Protein AF-Q9NAQ5-F1 (afdb_monomer)

Radius of gyration: 10.75 Å; Cα contacts (8 Å, |Δi|>4): 61; chains: 1; bounding box: 22×23×31 Å

Mean predicted aligned error: 11.09 Å

Sequence (62 aa):
MAETPEDKIVMVLLILLFPPLAVWYKEKTCGVGVCINVVLYILLIFPAYIHAVYVCYIRDRQ

Structure (mmCIF, N/CA/C/O backbone):
data_AF-Q9NAQ5-F1
#
_entry.id   AF-Q9NAQ5-F1
#
loop_
_atom_site.group_PDB
_atom_site.id
_atom_site.type_symbol
_atom_site.label_atom_id
_atom_site.label_alt_id
_atom_site.label_comp_id
_atom_site.label_asym_id
_atom_site.label_entity_id
_atom_site.label_seq_id
_atom_site.pdbx_PDB_ins_code
_atom_site.Cartn_x
_atom_site.Cartn_y
_atom_site.Cartn_z
_atom_site.occupancy
_atom_site.B_iso_or_equiv
_atom_site.auth_seq_id
_atom_site.auth_comp_id
_atom_site.auth_asym_id
_atom_site.auth_atom_id
_atom_site.pdbx_PDB_model_num
ATOM 1 N N . MET A 1 1 ? 12.577 0.161 13.116 1.00 50.97 1 MET A N 1
ATOM 2 C CA . MET A 1 1 ? 12.204 1.392 13.848 1.00 50.97 1 MET A CA 1
ATOM 3 C C . MET A 1 1 ? 10.821 1.127 14.394 1.00 50.97 1 MET A C 1
ATOM 5 O O . MET A 1 1 ? 9.939 0.878 13.589 1.00 50.97 1 MET A O 1
ATOM 9 N N . ALA A 1 2 ? 10.661 1.013 15.714 1.00 69.94 2 ALA A N 1
ATOM 10 C CA . ALA A 1 2 ? 9.327 0.849 16.281 1.00 69.94 2 ALA A CA 1
ATOM 11 C C . ALA A 1 2 ? 8.541 2.127 15.972 1.00 69.94 2 ALA A C 1
ATOM 13 O O . ALA A 1 2 ? 8.970 3.205 16.375 1.00 69.94 2 ALA A O 1
ATOM 14 N N . GLU A 1 3 ? 7.471 2.007 15.192 1.00 75.88 3 GLU A N 1
ATOM 15 C CA . GLU A 1 3 ? 6.623 3.144 14.839 1.00 75.88 3 GLU A CA 1
ATOM 16 C C . GLU A 1 3 ? 5.938 3.656 16.094 1.00 75.88 3 GLU A C 1
ATOM 18 O O . GLU A 1 3 ? 5.268 2.891 16.806 1.00 75.88 3 GLU A O 1
ATOM 23 N N . THR A 1 4 ? 6.104 4.943 16.364 1.00 88.44 4 THR A N 1
ATOM 24 C CA . THR A 1 4 ? 5.448 5.560 17.504 1.00 88.44 4 THR A CA 1
ATOM 25 C C . THR A 1 4 ? 3.945 5.726 17.222 1.00 88.44 4 THR A C 1
ATOM 27 O O . THR A 1 4 ? 3.498 5.629 16.071 1.00 88.44 4 THR A O 1
ATOM 30 N N . PRO A 1 5 ? 3.101 5.932 18.249 1.00 87.94 5 PRO A N 1
ATOM 31 C CA . PRO A 1 5 ? 1.684 6.227 18.036 1.00 87.94 5 PRO A CA 1
ATOM 32 C C . PRO A 1 5 ? 1.472 7.445 17.127 1.00 87.94 5 PRO A C 1
ATOM 34 O O . PRO A 1 5 ? 0.525 7.462 16.341 1.00 87.94 5 PRO A O 1
ATOM 37 N N . GLU A 1 6 ? 2.373 8.428 17.194 1.00 91.56 6 GLU A N 1
ATOM 38 C CA . GLU A 1 6 ? 2.340 9.623 16.351 1.00 91.56 6 GLU A CA 1
ATOM 39 C C . GLU A 1 6 ? 2.607 9.271 14.881 1.00 91.56 6 GLU A C 1
ATOM 41 O O . GLU A 1 6 ? 1.832 9.681 14.016 1.00 91.56 6 GLU A O 1
ATOM 46 N N . ASP A 1 7 ? 3.618 8.437 14.596 1.00 89.50 7 ASP A N 1
ATOM 47 C CA . ASP A 1 7 ? 3.917 7.967 13.235 1.00 89.50 7 ASP A CA 1
ATOM 48 C C . ASP A 1 7 ? 2.703 7.268 12.612 1.00 89.50 7 ASP A C 1
ATOM 50 O O . ASP A 1 7 ? 2.369 7.493 11.448 1.00 89.50 7 ASP A O 1
ATOM 54 N N . LYS A 1 8 ? 1.994 6.445 13.397 1.00 89.12 8 LYS A N 1
ATOM 55 C CA . LYS A 1 8 ? 0.780 5.744 12.947 1.00 89.12 8 LYS A CA 1
ATOM 56 C C . LYS A 1 8 ? -0.329 6.713 12.564 1.00 89.12 8 LYS A C 1
ATOM 58 O O . LYS A 1 8 ? -0.968 6.508 11.535 1.00 89.12 8 LYS A O 1
ATOM 63 N N . ILE A 1 9 ? -0.555 7.758 13.359 1.00 92.62 9 ILE A N 1
ATOM 64 C CA . ILE A 1 9 ? -1.553 8.793 13.056 1.00 92.62 9 ILE A CA 1
ATOM 65 C C . ILE A 1 9 ? -1.168 9.536 11.773 1.00 92.62 9 ILE A C 1
ATOM 67 O O . ILE A 1 9 ? -2.017 9.732 10.902 1.00 92.62 9 ILE A O 1
ATOM 71 N N . VAL A 1 10 ? 0.112 9.893 11.622 1.00 93.25 10 VAL A N 1
ATOM 72 C CA . VAL A 1 10 ? 0.631 10.531 10.406 1.00 93.25 10 VAL A CA 1
ATOM 73 C C . VAL A 1 10 ? 0.429 9.624 9.194 1.00 93.25 10 VAL A C 1
ATOM 75 O O . VAL A 1 10 ? -0.063 10.091 8.173 1.00 93.25 10 VAL A O 1
ATOM 78 N N . MET A 1 11 ? 0.713 8.324 9.300 1.00 91.62 11 MET A N 1
ATOM 79 C CA . MET A 1 11 ? 0.469 7.367 8.219 1.00 91.62 11 MET A CA 1
ATOM 80 C C . MET A 1 11 ? -1.011 7.269 7.842 1.00 91.62 11 MET A C 1
ATOM 82 O O . MET A 1 11 ? -1.311 7.306 6.655 1.00 91.62 11 MET A O 1
ATOM 86 N N . VAL A 1 12 ? -1.945 7.212 8.803 1.00 93.00 12 VAL A N 1
ATOM 87 C CA . VAL A 1 12 ? -3.393 7.235 8.500 1.00 93.00 12 VAL A CA 1
ATOM 88 C C . VAL A 1 12 ? -3.772 8.513 7.754 1.00 93.00 12 VAL A C 1
ATOM 90 O O . VAL A 1 12 ? -4.485 8.455 6.751 1.00 93.00 12 VAL A O 1
ATOM 93 N N . LEU A 1 13 ? -3.285 9.665 8.219 1.00 94.62 13 LEU A N 1
ATOM 94 C CA . LEU A 1 13 ? -3.565 10.953 7.593 1.00 94.62 13 LEU A CA 1
ATOM 95 C C . LEU A 1 13 ? -2.990 11.024 6.173 1.00 94.62 13 LEU A C 1
ATOM 97 O O . LEU A 1 13 ? -3.667 11.481 5.254 1.00 94.62 13 LEU A O 1
ATOM 101 N N . LEU A 1 14 ? -1.768 10.527 5.978 1.00 94.12 14 LEU A N 1
ATOM 102 C CA . LEU A 1 14 ? -1.140 10.430 4.667 1.00 94.12 14 LEU A CA 1
ATOM 103 C C . LEU A 1 14 ? -1.899 9.469 3.756 1.00 94.12 14 LEU A C 1
ATOM 105 O O . LEU A 1 14 ? -2.085 9.795 2.592 1.00 94.12 14 LEU A O 1
ATOM 109 N N . ILE A 1 15 ? -2.377 8.326 4.257 1.00 93.56 15 ILE A N 1
ATOM 110 C CA . ILE A 1 15 ? -3.210 7.409 3.468 1.00 93.56 15 ILE A CA 1
ATOM 111 C C . ILE A 1 15 ? -4.464 8.147 3.007 1.00 93.56 15 ILE A C 1
ATOM 113 O O . ILE A 1 15 ? -4.791 8.074 1.830 1.00 93.56 15 ILE A O 1
ATOM 117 N N . LEU A 1 16 ? -5.131 8.882 3.906 1.00 92.00 16 LEU A N 1
ATOM 118 C CA . LEU A 1 16 ? -6.365 9.606 3.605 1.00 92.00 16 LEU A CA 1
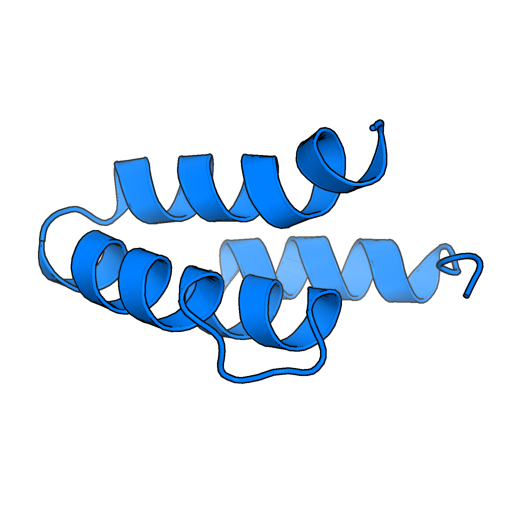ATOM 119 C C .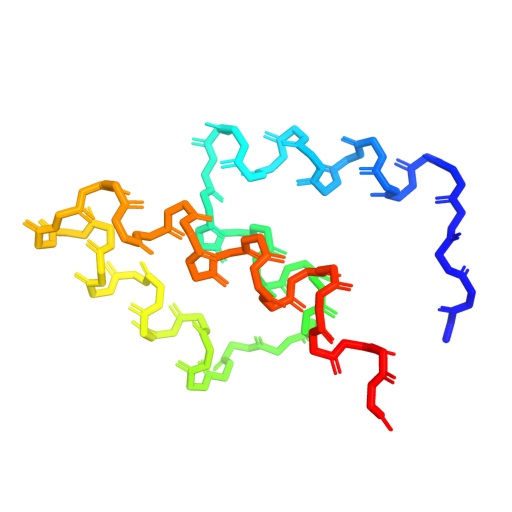 LEU A 1 16 ? -6.161 10.708 2.554 1.00 92.00 16 LEU A C 1
ATOM 121 O O . LEU A 1 16 ? -6.949 10.800 1.614 1.00 92.00 16 LEU A O 1
ATOM 125 N N . LEU A 1 17 ? -5.122 11.530 2.718 1.00 92.88 17 LEU A N 1
ATOM 126 C CA . LEU A 1 17 ? -4.869 12.704 1.879 1.00 92.88 17 LEU A CA 1
ATOM 127 C C . LEU A 1 17 ? -4.134 12.369 0.579 1.00 92.88 17 LEU A C 1
ATOM 129 O O . LEU A 1 17 ? -4.461 12.914 -0.472 1.00 92.88 17 LEU A O 1
ATOM 133 N N . PHE A 1 18 ? -3.115 11.513 0.649 1.00 91.62 18 PHE A N 1
ATOM 134 C CA . PHE A 1 18 ? -2.277 11.166 -0.492 1.00 91.62 18 PHE A CA 1
ATOM 135 C C . PHE A 1 18 ? -1.620 9.781 -0.306 1.00 91.62 18 PHE A C 1
ATOM 137 O O . PHE A 1 18 ? -0.471 9.682 0.147 1.00 91.62 18 PHE A O 1
ATOM 144 N N . PRO A 1 19 ? -2.311 8.691 -0.703 1.00 91.19 19 PRO A N 1
ATOM 145 C CA . PRO A 1 19 ? -1.831 7.321 -0.530 1.00 91.19 19 PRO A CA 1
ATOM 146 C C . PRO A 1 19 ? -0.388 7.080 -1.012 1.00 91.19 19 PRO A C 1
ATOM 148 O O . PRO A 1 19 ? 0.358 6.380 -0.320 1.00 91.19 19 PRO 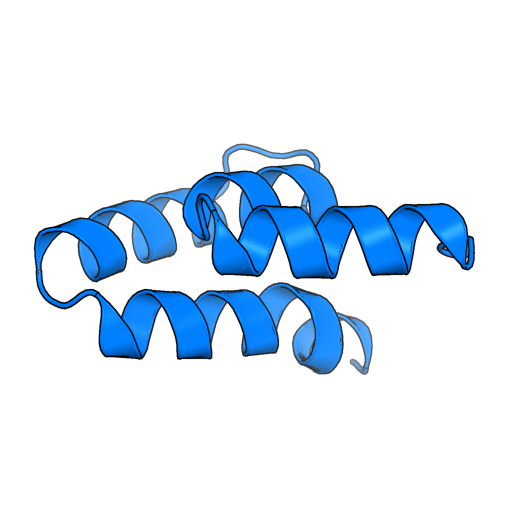A O 1
ATOM 151 N N . PRO A 1 20 ? 0.071 7.630 -2.159 1.00 91.88 20 PRO A N 1
ATOM 152 C CA . PRO A 1 20 ? 1.447 7.417 -2.613 1.00 91.88 20 PRO A CA 1
ATOM 153 C C . PRO A 1 20 ? 2.505 7.952 -1.639 1.00 91.88 20 PRO A C 1
ATOM 155 O O . PRO A 1 20 ? 3.556 7.334 -1.479 1.00 91.88 20 PRO A O 1
ATOM 158 N N . LEU A 1 21 ? 2.213 9.054 -0.941 1.00 92.75 21 LEU A N 1
ATOM 159 C CA . LEU A 1 21 ? 3.122 9.640 0.046 1.00 92.75 21 LEU A CA 1
ATOM 160 C C . LEU A 1 21 ? 3.137 8.823 1.339 1.00 92.75 21 LEU A C 1
ATOM 162 O O . LEU A 1 21 ? 4.188 8.721 1.961 1.00 92.75 21 LEU A O 1
ATOM 166 N N . ALA A 1 22 ? 2.025 8.180 1.708 1.00 93.50 22 ALA A N 1
ATOM 167 C CA . ALA A 1 22 ? 2.001 7.248 2.836 1.00 93.50 22 ALA A CA 1
ATOM 168 C C . ALA A 1 22 ? 2.930 6.049 2.612 1.00 93.50 22 ALA A C 1
ATOM 170 O O . ALA A 1 22 ? 3.710 5.686 3.493 1.00 93.50 22 ALA A O 1
ATOM 171 N N . VAL A 1 23 ? 2.885 5.472 1.406 1.00 92.81 23 VAL A N 1
ATOM 172 C CA . VAL A 1 23 ? 3.776 4.371 1.019 1.00 92.81 23 VAL A CA 1
ATOM 173 C C . VAL A 1 23 ? 5.230 4.835 1.038 1.00 92.81 23 VAL A C 1
ATOM 175 O O . VAL A 1 23 ? 6.069 4.168 1.634 1.00 92.81 23 VAL A O 1
ATOM 178 N N . TRP A 1 24 ? 5.527 6.011 0.480 1.00 92.25 24 TRP A N 1
ATOM 179 C CA . TRP A 1 24 ? 6.877 6.577 0.524 1.00 92.25 24 TRP A CA 1
ATOM 180 C C . TRP A 1 24 ? 7.3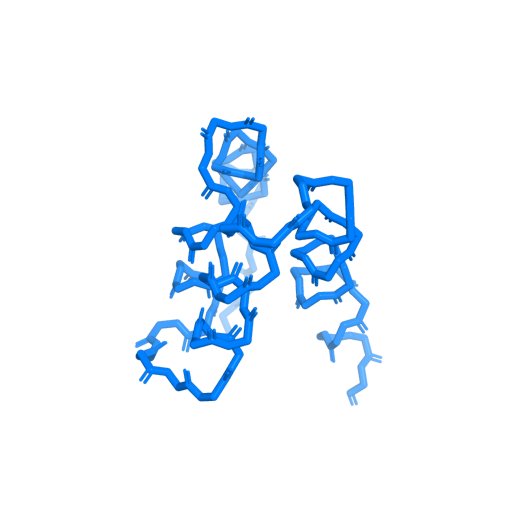64 6.832 1.959 1.00 92.25 24 TRP A C 1
ATOM 182 O O . TR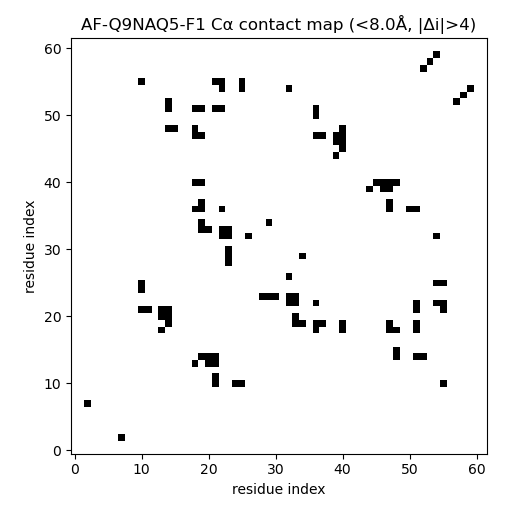P A 1 24 ? 8.512 6.530 2.278 1.00 92.25 24 TRP A O 1
ATOM 192 N N . TYR A 1 25 ? 6.494 7.329 2.842 1.00 90.75 25 TYR A N 1
ATOM 193 C CA . TYR A 1 25 ? 6.817 7.579 4.247 1.00 90.75 25 TYR A CA 1
ATOM 194 C C . TYR A 1 25 ? 7.141 6.283 5.007 1.00 90.75 25 TYR A C 1
ATOM 196 O O . TYR A 1 25 ? 8.115 6.243 5.761 1.00 90.75 25 TYR A O 1
ATOM 204 N N . LYS A 1 26 ? 6.380 5.205 4.761 1.00 89.00 26 LYS A N 1
ATOM 205 C CA . LYS A 1 26 ? 6.632 3.873 5.340 1.00 89.00 26 LYS A CA 1
ATOM 206 C C . LYS A 1 26 ? 7.906 3.236 4.780 1.00 89.00 26 LYS A C 1
ATOM 208 O O . LYS A 1 26 ? 8.734 2.747 5.542 1.00 89.00 26 LYS A O 1
ATOM 213 N N . GLU A 1 27 ? 8.069 3.221 3.457 1.00 88.25 27 GLU A N 1
ATOM 214 C CA . GLU A 1 27 ? 9.207 2.567 2.795 1.00 88.25 27 GLU A CA 1
ATOM 215 C C . GLU A 1 27 ? 10.512 3.354 2.925 1.00 88.25 27 GLU A C 1
ATOM 217 O O . GLU A 1 27 ? 11.585 2.783 2.726 1.00 88.25 27 GLU A O 1
ATOM 222 N N . LYS A 1 28 ? 10.428 4.667 3.186 1.00 85.62 28 LYS A N 1
ATOM 223 C CA . LYS A 1 28 ? 11.539 5.635 3.125 1.00 85.62 28 LYS A CA 1
ATOM 224 C C . LYS A 1 28 ? 12.357 5.547 1.829 1.00 85.62 28 LYS A C 1
ATOM 226 O O . LYS A 1 28 ? 13.492 6.012 1.764 1.00 85.62 28 LYS A O 1
ATOM 231 N N . THR A 1 29 ? 11.782 4.945 0.792 1.00 85.50 29 THR A N 1
ATOM 232 C CA . THR A 1 29 ? 12.393 4.709 -0.51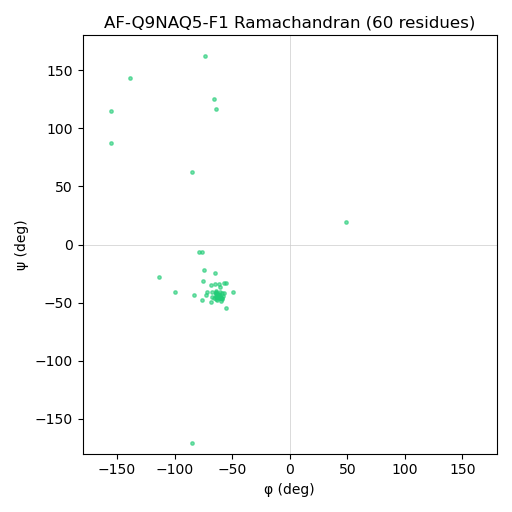1 1.00 85.50 29 THR A CA 1
ATOM 233 C C . THR A 1 29 ? 11.350 4.983 -1.587 1.00 85.50 29 THR A C 1
ATOM 235 O O . THR A 1 29 ? 10.165 4.707 -1.414 1.00 85.50 29 THR A O 1
ATOM 238 N N . CYS A 1 30 ? 11.776 5.557 -2.712 1.00 82.56 30 CYS A N 1
ATOM 239 C CA . CYS A 1 30 ? 10.927 5.688 -3.897 1.00 82.56 30 CYS A CA 1
ATOM 240 C C . CYS A 1 30 ? 11.012 4.391 -4.713 1.00 82.56 30 CYS A C 1
ATOM 242 O O . CYS A 1 30 ? 11.582 4.354 -5.801 1.00 82.56 30 CYS A O 1
ATOM 244 N N . GLY A 1 31 ? 10.572 3.293 -4.099 1.00 87.50 31 GLY A N 1
ATOM 245 C CA . GLY A 1 31 ? 10.650 1.963 -4.682 1.00 87.50 31 GLY A CA 1
ATOM 246 C C . GLY A 1 31 ? 9.473 1.642 -5.598 1.00 87.50 31 GLY A C 1
ATOM 247 O O . GLY A 1 31 ? 8.603 2.465 -5.889 1.00 87.50 31 GLY A O 1
ATOM 248 N N . VAL A 1 32 ? 9.415 0.372 -6.001 1.00 89.38 32 VAL A N 1
ATOM 249 C CA . VAL A 1 32 ? 8.313 -0.183 -6.798 1.00 89.38 32 VAL A CA 1
ATOM 250 C C . VAL A 1 32 ? 6.958 0.011 -6.099 1.00 89.38 32 VAL A C 1
ATOM 252 O O . VAL A 1 32 ? 5.965 0.256 -6.779 1.00 89.38 32 VAL A O 1
ATOM 255 N N . GLY A 1 33 ? 6.912 -0.018 -4.761 1.00 88.69 33 GLY A N 1
ATOM 256 C CA . GLY A 1 33 ? 5.688 0.204 -3.985 1.00 88.69 33 GLY A CA 1
ATOM 257 C C . GLY A 1 33 ? 5.065 1.579 -4.234 1.00 88.69 33 GLY A C 1
ATOM 258 O O . GLY A 1 33 ? 3.864 1.674 -4.493 1.00 88.69 33 GLY A O 1
ATOM 259 N N . VAL A 1 34 ? 5.881 2.638 -4.233 1.00 91.25 34 VAL A N 1
ATOM 260 C CA . VAL A 1 34 ? 5.431 4.007 -4.539 1.00 91.25 34 VAL A CA 1
ATOM 261 C C . VAL A 1 34 ? 4.969 4.110 -5.991 1.00 91.25 34 VAL A C 1
ATOM 263 O O . VAL A 1 34 ? 3.879 4.620 -6.239 1.00 91.25 34 VAL A O 1
ATOM 266 N N . CYS A 1 35 ? 5.737 3.571 -6.945 1.00 93.00 35 CYS A N 1
ATOM 267 C CA . CYS A 1 35 ? 5.377 3.588 -8.368 1.00 93.00 35 CYS A CA 1
ATOM 268 C C . CYS A 1 35 ? 4.037 2.889 -8.639 1.00 93.00 35 CYS A C 1
ATOM 270 O O . CYS A 1 35 ? 3.179 3.455 -9.316 1.00 93.00 35 CYS A O 1
ATOM 272 N N . ILE A 1 36 ? 3.828 1.695 -8.071 1.00 92.44 36 ILE A N 1
ATOM 273 C CA . ILE A 1 36 ? 2.549 0.977 -8.160 1.00 92.44 36 ILE A CA 1
ATOM 274 C C . ILE A 1 36 ? 1.429 1.843 -7.586 1.00 92.44 36 ILE A C 1
ATOM 276 O O . ILE A 1 36 ? 0.379 1.968 -8.211 1.00 92.44 36 ILE A O 1
ATOM 280 N N . ASN A 1 37 ? 1.650 2.482 -6.435 1.00 91.94 37 ASN A N 1
ATOM 281 C CA . ASN A 1 37 ? 0.610 3.283 -5.808 1.00 91.94 37 ASN A CA 1
ATOM 282 C C . ASN A 1 37 ? 0.263 4.545 -6.607 1.00 91.94 37 ASN A C 1
ATOM 284 O O . ASN A 1 37 ? -0.902 4.920 -6.660 1.00 91.94 37 ASN A O 1
ATOM 288 N N . VAL A 1 38 ? 1.244 5.174 -7.261 1.00 92.75 38 VAL A N 1
ATOM 289 C CA . VAL A 1 38 ? 1.017 6.302 -8.179 1.00 92.75 38 VAL A CA 1
ATOM 290 C C . VAL A 1 38 ? 0.196 5.859 -9.389 1.00 92.75 38 VAL A C 1
ATOM 292 O O . VAL A 1 38 ? -0.783 6.516 -9.733 1.00 92.75 38 VAL A O 1
ATOM 295 N N . VAL A 1 39 ? 0.547 4.730 -10.012 1.00 93.50 39 VAL A N 1
ATOM 296 C CA . VAL A 1 39 ? -0.200 4.189 -11.160 1.00 93.50 39 VAL A CA 1
ATOM 297 C C . VAL A 1 39 ? -1.625 3.818 -10.760 1.00 93.50 39 VAL A C 1
ATOM 299 O O . VAL A 1 39 ? -2.569 4.192 -11.453 1.00 93.50 39 VAL A O 1
ATOM 302 N N . LEU A 1 40 ? -1.798 3.138 -9.622 1.00 92.56 40 LEU A N 1
ATOM 303 C CA . LEU A 1 40 ? -3.117 2.827 -9.079 1.00 92.56 40 LEU A CA 1
ATOM 304 C C . LEU A 1 40 ? -3.904 4.108 -8.814 1.00 92.56 40 LEU A C 1
ATOM 306 O O . LEU A 1 40 ? -5.042 4.193 -9.245 1.00 92.56 40 LEU A O 1
ATOM 310 N N . TYR A 1 41 ? -3.299 5.123 -8.194 1.00 92.06 41 TYR A N 1
ATOM 311 C CA . TYR A 1 41 ? -3.977 6.383 -7.886 1.00 92.06 41 TYR A CA 1
ATOM 312 C C . TYR A 1 41 ? -4.476 7.110 -9.144 1.00 92.06 41 TYR A C 1
ATOM 314 O O . TYR A 1 41 ? -5.565 7.677 -9.125 1.00 92.06 41 TYR A O 1
ATOM 322 N N . ILE A 1 42 ? -3.717 7.048 -10.244 1.00 90.62 42 ILE A N 1
ATOM 323 C CA . ILE A 1 42 ? -4.104 7.629 -11.540 1.00 90.62 42 ILE A CA 1
ATOM 324 C C . ILE A 1 42 ? -5.215 6.816 -12.218 1.00 90.62 42 ILE A C 1
ATOM 326 O O . ILE A 1 42 ? -6.144 7.399 -12.771 1.00 90.62 42 ILE A O 1
ATOM 330 N N . LEU A 1 43 ? -5.121 5.482 -12.207 1.00 90.06 43 LEU A N 1
ATOM 331 C CA . LEU A 1 43 ? -6.081 4.616 -12.898 1.00 90.06 43 LEU A CA 1
ATOM 332 C C . LEU A 1 43 ? -7.406 4.493 -12.138 1.00 90.06 43 LEU A C 1
ATOM 334 O O . LEU A 1 43 ? -8.471 4.606 -12.738 1.00 90.06 43 LEU A O 1
ATOM 338 N N . LEU A 1 44 ? -7.343 4.226 -10.832 1.00 88.12 44 LEU A N 1
ATOM 339 C CA . LEU A 1 44 ? -8.480 3.980 -9.951 1.00 88.12 44 LEU A CA 1
ATOM 340 C C . LEU A 1 44 ? -8.098 4.324 -8.500 1.00 88.12 44 LEU A C 1
ATOM 342 O O . LEU A 1 44 ? -7.315 3.634 -7.852 1.00 88.12 44 LEU A O 1
ATOM 346 N N . ILE A 1 45 ? -8.736 5.343 -7.934 1.00 87.44 45 ILE A N 1
ATOM 347 C CA . ILE A 1 45 ? -8.430 5.818 -6.578 1.00 87.44 45 ILE A CA 1
ATOM 348 C C . ILE A 1 45 ? -8.622 4.710 -5.518 1.00 87.44 45 ILE A C 1
ATOM 350 O O . ILE A 1 45 ? -7.776 4.532 -4.644 1.00 87.44 45 ILE A O 1
ATOM 354 N N . PHE A 1 46 ? -9.690 3.911 -5.614 1.00 91.06 46 PHE A N 1
ATOM 355 C CA . PHE A 1 46 ? -10.006 2.851 -4.643 1.00 91.06 46 PHE A CA 1
ATOM 356 C C . PHE A 1 46 ? -8.881 1.819 -4.415 1.00 91.06 46 PHE A C 1
ATOM 358 O O . PHE A 1 46 ? -8.479 1.637 -3.263 1.00 91.06 46 PHE A O 1
ATOM 365 N N . PRO A 1 47 ? -8.335 1.136 -5.443 1.00 91.56 47 PRO A N 1
ATOM 366 C CA . PRO A 1 47 ? -7.241 0.192 -5.239 1.00 91.56 47 PRO A CA 1
ATOM 367 C C . PRO A 1 47 ? -5.954 0.855 -4.738 1.00 91.56 47 PRO A C 1
ATOM 369 O O . PRO A 1 47 ? -5.186 0.186 -4.053 1.00 91.56 47 PRO A O 1
ATOM 372 N N . ALA A 1 48 ? -5.730 2.151 -4.990 1.00 93.12 48 ALA A N 1
ATOM 373 C CA . ALA A 1 48 ? -4.591 2.868 -4.410 1.00 93.12 48 ALA A CA 1
ATOM 374 C C . ALA A 1 48 ? -4.688 2.956 -2.877 1.00 93.12 48 ALA A C 1
ATOM 376 O O . ALA A 1 48 ? -3.701 2.748 -2.173 1.00 93.12 48 ALA A O 1
ATOM 377 N N . TYR A 1 49 ? -5.888 3.193 -2.336 1.00 93.19 49 TYR A N 1
ATOM 378 C CA . TYR A 1 49 ? -6.115 3.155 -0.887 1.00 93.19 49 TYR A CA 1
ATOM 379 C C . TYR A 1 49 ? -5.888 1.754 -0.311 1.00 93.19 49 TYR A C 1
ATOM 381 O O . TYR A 1 49 ? -5.205 1.611 0.703 1.00 93.19 49 TYR A O 1
ATOM 389 N N . ILE A 1 50 ? -6.413 0.713 -0.966 1.00 93.50 50 ILE A N 1
ATOM 390 C CA . ILE A 1 50 ? -6.243 -0.680 -0.518 1.00 93.50 50 ILE A CA 1
ATOM 391 C C . ILE A 1 50 ? -4.759 -1.065 -0.515 1.00 93.50 50 ILE A C 1
ATOM 393 O O . ILE A 1 50 ? -4.265 -1.618 0.468 1.00 93.50 50 ILE A O 1
ATOM 397 N N . HIS A 1 51 ? -4.037 -0.740 -1.588 1.00 92.12 51 HIS A N 1
ATOM 398 C CA . HIS A 1 51 ? -2.610 -1.015 -1.701 1.00 92.12 51 HIS A CA 1
ATOM 399 C C . HIS A 1 51 ? -1.792 -0.236 -0.658 1.00 92.12 51 HIS A C 1
ATOM 401 O O . HIS A 1 51 ? -0.923 -0.821 -0.013 1.00 92.12 51 HIS A O 1
ATOM 407 N N . ALA A 1 52 ? -2.108 1.039 -0.404 1.00 93.88 52 ALA A N 1
ATOM 408 C CA . ALA A 1 52 ? -1.464 1.813 0.658 1.00 93.88 52 ALA A CA 1
ATOM 409 C C . ALA A 1 52 ? -1.681 1.199 2.049 1.00 93.88 52 ALA A C 1
ATOM 411 O O . ALA A 1 52 ? -0.720 1.020 2.792 1.00 93.88 52 ALA A O 1
ATOM 412 N N . VAL A 1 53 ? -2.915 0.806 2.390 1.00 92.2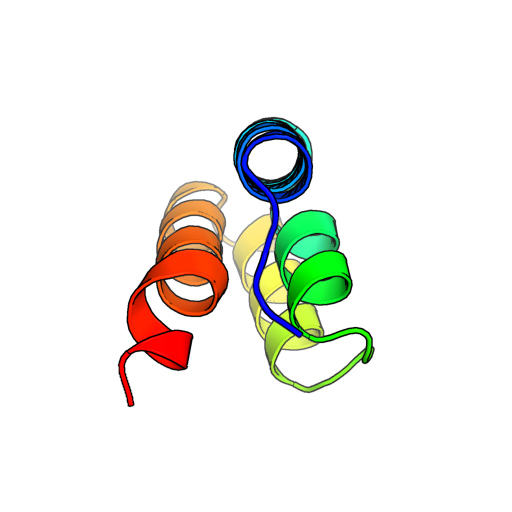5 53 VAL A N 1
ATOM 413 C CA . VAL A 1 53 ? -3.219 0.131 3.665 1.00 92.25 53 VAL A CA 1
ATOM 414 C C . VAL A 1 53 ? -2.465 -1.194 3.777 1.00 92.25 53 VAL A C 1
ATOM 416 O O . VAL A 1 53 ? -1.893 -1.488 4.828 1.00 92.25 53 VAL A O 1
ATOM 419 N N . TYR A 1 54 ? -2.419 -1.974 2.696 1.00 91.19 54 TYR A N 1
ATOM 420 C CA . TYR A 1 54 ? -1.667 -3.224 2.654 1.00 91.19 54 TYR A CA 1
ATOM 421 C C . TYR A 1 54 ? -0.173 -2.994 2.920 1.00 91.19 54 TYR A C 1
ATOM 423 O O . TYR A 1 54 ? 0.400 -3.648 3.789 1.00 91.19 54 TYR A O 1
ATOM 431 N N . VAL A 1 55 ? 0.459 -2.032 2.245 1.00 89.75 55 VAL A N 1
ATOM 432 C CA . VAL A 1 55 ? 1.889 -1.746 2.442 1.00 89.75 55 VAL A CA 1
ATOM 433 C C . VAL A 1 55 ? 2.174 -1.171 3.834 1.00 89.75 55 VAL A C 1
ATOM 435 O O . VAL A 1 55 ? 3.149 -1.577 4.465 1.00 89.75 55 VAL A O 1
ATOM 438 N N . CYS A 1 56 ? 1.327 -0.275 4.345 1.00 88.06 56 CYS A N 1
ATOM 439 C CA . CYS A 1 56 ? 1.538 0.366 5.644 1.00 88.06 56 CYS A CA 1
ATOM 440 C C . CYS A 1 56 ? 1.308 -0.579 6.835 1.00 88.06 56 CYS A C 1
ATOM 442 O O . CYS A 1 56 ? 2.093 -0.547 7.782 1.00 88.06 56 CYS A O 1
ATOM 444 N N . TYR A 1 57 ? 0.269 -1.426 6.798 1.00 86.75 57 TYR A N 1
ATOM 445 C CA . TYR A 1 57 ? -0.156 -2.222 7.962 1.00 86.75 57 TYR A CA 1
ATOM 446 C C . TYR A 1 57 ? 0.025 -3.731 7.827 1.00 86.75 57 TYR A C 1
ATOM 448 O O . TYR A 1 57 ? 0.151 -4.413 8.845 1.00 86.75 57 TYR A O 1
ATOM 456 N N . ILE A 1 58 ? -0.019 -4.266 6.607 1.00 86.25 58 ILE A N 1
ATOM 457 C CA . ILE A 1 58 ? -0.007 -5.717 6.378 1.00 86.25 58 ILE A CA 1
ATOM 458 C C . ILE A 1 58 ? 1.395 -6.189 5.998 1.00 86.25 58 ILE A C 1
ATOM 460 O O . ILE A 1 58 ? 1.836 -7.211 6.510 1.00 86.25 58 ILE A O 1
ATOM 464 N N . ARG A 1 59 ? 2.131 -5.447 5.164 1.00 80.94 59 ARG A N 1
ATOM 465 C CA . ARG A 1 59 ? 3.452 -5.887 4.690 1.00 80.94 59 ARG A CA 1
ATOM 466 C C . ARG A 1 59 ? 4.498 -5.996 5.799 1.00 80.94 59 ARG A C 1
ATOM 468 O O . ARG A 1 59 ? 5.323 -6.891 5.752 1.00 80.94 59 ARG A O 1
ATOM 475 N N . ASP A 1 60 ? 4.434 -5.126 6.800 1.00 69.19 60 ASP A N 1
ATOM 476 C CA . ASP A 1 60 ? 5.341 -5.139 7.960 1.00 69.19 60 ASP A CA 1
ATOM 477 C C . ASP A 1 60 ? 5.013 -6.254 8.977 1.00 69.19 60 ASP A C 1
ATOM 479 O O . ASP A 1 60 ? 5.739 -6.454 9.943 1.00 69.19 60 ASP A O 1
ATOM 483 N N . ARG A 1 61 ? 3.897 -6.982 8.793 1.00 62.88 61 ARG A N 1
ATOM 484 C CA . ARG A 1 61 ? 3.567 -8.168 9.606 1.00 62.88 61 ARG A CA 1
ATOM 485 C C . ARG A 1 61 ? 4.348 -9.418 9.174 1.00 62.88 61 ARG A C 1
ATOM 487 O O . ARG A 1 61 ? 4.182 -10.446 9.829 1.00 62.88 61 ARG A O 1
ATOM 494 N N . GLN A 1 62 ? 5.105 -9.360 8.077 1.00 51.88 62 GLN A N 1
ATOM 495 C CA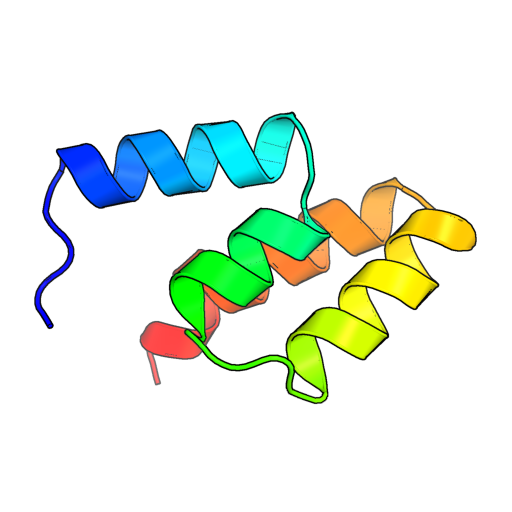 . GLN A 1 62 ? 5.934 -10.458 7.565 1.00 51.88 62 GLN A CA 1
ATOM 496 C C . GLN A 1 62 ? 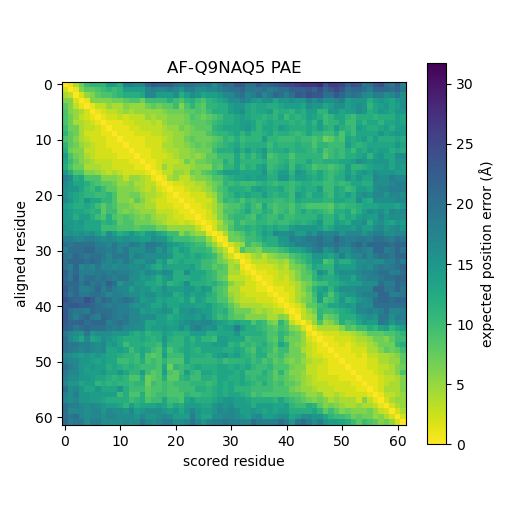7.407 -10.188 7.849 1.00 51.88 62 GLN A C 1
ATOM 498 O O . GLN A 1 62 ? 8.092 -11.160 8.233 1.00 51.88 62 GLN A O 1
#

Solvent-accessible surface area (backbone atoms only — not comparable to full-atom values): 3442 Å² total; per-residue (Å²): 129,86,76,48,76,64,53,53,52,50,42,53,51,27,40,75,77,41,26,40,56,25,36,27,65,70,62,73,42,93,43,68,70,25,55,53,26,48,53,30,44,73,76,40,56,67,62,13,47,53,50,28,51,39,57,66,66,51,57,77,74,111

Foldseek 3Di:
DPQDPVNVVVLVVCLVPPLLVSLCSQVVDCDPLSVVLVVCCVPPVVVSSVSSCCSNPPVVVD

Organism: Caenorhabditis elegans (NCBI:txid6239)

pLDDT: mean 88.03, std 8.97, range [50.97, 94.62]

InterPro domains:
  IPR000612 Proteolipid membrane potential modulator [PF01679] (8-57)
  IPR000612 Proteolipid membrane potential modulator [PTHR21659] (8-57)

Secondary structure (DSSP, 8-state):
-PPPHHHHHHHHHHHHH-HHHHHHHHHSS--HHHHHHHHHHHH-HHHHHHHHHIIIIIGGG-